Protein AF-H1KYT9-F1 (afdb_monomer)

Secondary structure (DSSP, 8-state):
-HHHH-GGGS-S-----S---BBTT--B-HHHHHHHHHT------TTBS-THHHHHHHHHHHHT---

Solvent-accessible surface area (backbone atoms only — not comparable to full-atom values): 4377 Å² total; per-residue (Å²): 88,50,90,78,69,31,75,88,63,49,74,93,74,86,84,90,70,97,53,75,48,26,30,78,85,67,50,70,46,60,69,58,54,52,29,61,76,70,71,45,86,80,70,94,61,87,63,49,64,49,68,68,28,53,55,52,52,51,47,54,58,60,74,60,60,90,122

Organism: NCBI:txid647171

Radius of gyration: 13.78 Å; Cα contacts (8 Å, |Δi|>4): 50; chains: 1; bounding box: 31×21×33 Å

Nearest PDB structures (foldseek):
  8w0h-assembly1_B  TM=9.172E-01  e=4.075E-04  Candida albicans
  5vpv-assembly1_A  TM=8.703E-01  e=1.709E-03  Cryptococcus neoformans H99
  5gxd-assembly1_A  TM=8.682E-01  e=1.960E-03  Dinoroseobacter shibae DFL 12 = DSM 16493
  2p20-assembly1_A  TM=8.829E-01  e=1.830E-03  Salmonella enterica subsp. enterica serovar Typhimurium
  8w0c-assembly1_B  TM=8.466E-01  e=1.301E-03  Candida albicans

InterPro domains:
  IPR025110 AMP-binding enzyme, C-terminal domain [PF13193] (2-27)
  IPR045851 AMP-binding enzyme domain superfamily [G3DSA:3.30.300.30] (1-63)

Mean predicted aligned error: 5.85 Å

pLDDT: mean 83.85, std 9.23, range [40.97, 93.81]

Foldseek 3Di:
DCVPPNPVPD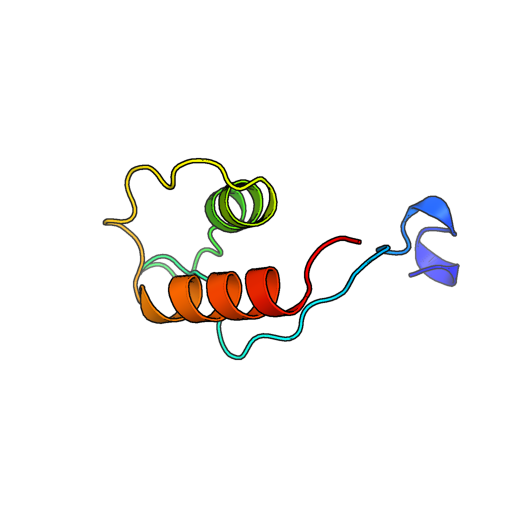DPDDDDAPDAFAFPVRDGPVVLVVCLLVVHDDDDPVRTPDCVRSVRSNVRSVVVPDD

Structure (mmCIF, N/CA/C/O backbone):
data_AF-H1KYT9-F1
#
_entry.id   AF-H1KYT9-F1
#
loop_
_atom_site.group_PDB
_atom_site.id
_atom_site.type_symbol
_atom_site.label_atom_id
_atom_site.label_alt_id
_atom_site.label_comp_id
_atom_site.label_asym_id
_atom_site.label_entity_id
_atom_site.label_seq_id
_atom_site.pdbx_PDB_ins_code
_atom_site.Cartn_x
_atom_site.Cartn_y
_atom_site.Cartn_z
_atom_site.occupancy
_atom_site.B_iso_or_equiv
_atom_site.auth_seq_id
_atom_site.auth_comp_id
_atom_site.auth_asym_id
_atom_site.auth_atom_id
_atom_site.pdbx_PDB_model_num
ATOM 1 N N . MET A 1 1 ? 14.033 4.003 -13.293 1.00 76.06 1 MET A N 1
ATOM 2 C CA . MET A 1 1 ? 13.629 2.640 -12.858 1.00 76.06 1 MET A CA 1
ATOM 3 C C . MET A 1 1 ? 13.985 1.585 -13.897 1.00 76.06 1 MET A C 1
ATOM 5 O O . MET A 1 1 ? 14.785 0.727 -13.568 1.00 76.06 1 MET A O 1
ATOM 9 N N . ARG A 1 2 ? 13.514 1.684 -15.152 1.00 85.25 2 ARG A N 1
ATOM 10 C CA . ARG A 1 2 ? 13.945 0.774 -16.235 1.00 85.25 2 ARG A CA 1
ATOM 11 C C . ARG A 1 2 ? 15.457 0.795 -16.479 1.00 85.25 2 ARG A C 1
ATOM 13 O O . ARG A 1 2 ? 16.061 -0.256 -16.620 1.00 85.25 2 ARG A O 1
ATOM 20 N N . GLU A 1 3 ? 16.056 1.981 -16.477 1.00 90.56 3 GLU A N 1
ATOM 21 C CA . GLU A 1 3 ? 17.505 2.152 -16.666 1.00 90.56 3 GLU A CA 1
ATOM 22 C C . GLU A 1 3 ? 18.322 1.786 -15.418 1.00 90.56 3 GLU A C 1
ATOM 24 O O . GLU A 1 3 ? 19.478 1.406 -15.524 1.00 90.56 3 GLU A O 1
ATOM 29 N N . THR A 1 4 ? 17.719 1.875 -14.228 1.00 92.81 4 THR A N 1
ATOM 30 C CA . THR A 1 4 ? 18.421 1.723 -12.940 1.00 92.81 4 THR A CA 1
ATOM 31 C C . THR A 1 4 ? 18.299 0.314 -12.350 1.00 92.81 4 THR A C 1
ATOM 33 O O . THR A 1 4 ? 19.253 -0.195 -11.781 1.00 92.81 4 THR A O 1
ATOM 36 N N . LEU A 1 5 ? 17.120 -0.311 -12.460 1.00 90.69 5 LEU A N 1
ATOM 37 C CA . LEU A 1 5 ? 16.793 -1.642 -11.924 1.00 90.69 5 LEU A CA 1
ATOM 38 C C . LEU A 1 5 ? 16.419 -2.658 -13.020 1.00 90.69 5 LEU A C 1
ATOM 40 O O . LEU A 1 5 ? 16.228 -3.835 -12.725 1.00 90.69 5 LEU A O 1
ATOM 44 N N . GLY A 1 6 ? 16.300 -2.226 -14.277 1.00 93.81 6 GLY A N 1
ATOM 45 C CA . GLY A 1 6 ? 15.903 -3.083 -15.390 1.00 93.81 6 GLY A CA 1
ATOM 46 C C . GLY A 1 6 ? 14.389 -3.119 -15.652 1.00 93.81 6 GLY A C 1
ATOM 47 O O . GLY A 1 6 ? 13.588 -2.557 -14.901 1.00 93.81 6 GLY A O 1
ATOM 48 N N . P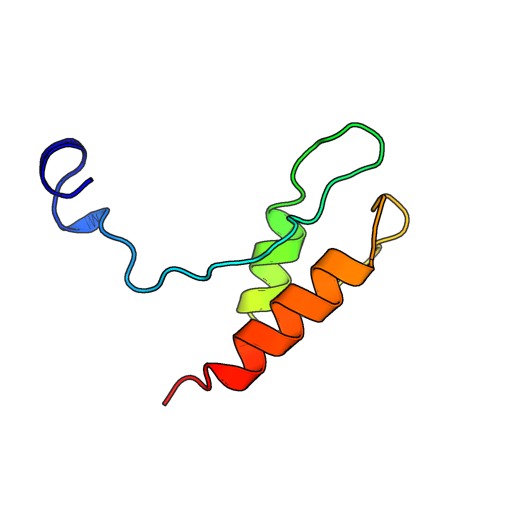RO A 1 7 ? 13.971 -3.778 -16.748 1.00 91.19 7 PRO A N 1
ATOM 49 C CA . PRO A 1 7 ? 12.578 -3.805 -17.199 1.00 91.19 7 PRO A CA 1
ATOM 50 C C . PRO A 1 7 ? 11.629 -4.559 -16.260 1.00 91.19 7 PRO A C 1
ATOM 52 O O . PRO A 1 7 ? 10.457 -4.211 -16.201 1.00 91.19 7 PRO A O 1
ATOM 55 N N . ILE A 1 8 ? 12.123 -5.543 -15.502 1.00 91.38 8 ILE A N 1
ATOM 56 C CA . ILE A 1 8 ? 11.307 -6.332 -14.564 1.00 91.38 8 ILE A CA 1
ATOM 57 C C . ILE A 1 8 ? 10.832 -5.523 -13.348 1.00 91.38 8 ILE A C 1
ATOM 59 O O . ILE A 1 8 ? 9.817 -5.848 -12.745 1.00 91.38 8 ILE A O 1
ATOM 63 N N . ALA A 1 9 ? 11.553 -4.457 -12.992 1.00 92.06 9 ALA A N 1
ATOM 64 C CA . ALA A 1 9 ? 11.243 -3.614 -11.841 1.00 92.06 9 ALA A CA 1
ATOM 65 C C . ALA A 1 9 ? 10.291 -2.458 -12.179 1.00 92.06 9 ALA A C 1
ATOM 67 O O . ALA A 1 9 ? 10.011 -1.622 -11.321 1.00 92.06 9 ALA A O 1
ATOM 68 N N . VAL A 1 10 ? 9.837 -2.358 -13.430 1.00 91.25 10 VAL A N 1
ATOM 69 C CA . VAL A 1 10 ? 8.897 -1.315 -13.835 1.00 91.25 10 VAL A CA 1
ATOM 70 C C . VAL A 1 10 ? 7.516 -1.673 -13.272 1.00 91.25 10 VAL A C 1
ATOM 72 O O . VAL A 1 10 ? 7.001 -2.745 -13.593 1.00 91.25 10 VAL A O 1
ATOM 75 N N . PRO A 1 11 ? 6.911 -0.822 -12.424 1.00 90.50 11 PRO A N 1
ATOM 76 C CA . PRO A 1 11 ? 5.582 -1.081 -11.891 1.00 90.50 11 PRO A CA 1
ATOM 77 C C . PRO A 1 11 ? 4.563 -1.094 -13.030 1.00 90.50 11 PRO A C 1
ATOM 79 O O . PRO A 1 11 ? 4.600 -0.237 -13.910 1.00 90.50 11 PRO A O 1
ATOM 82 N N . GLN A 1 12 ? 3.644 -2.058 -12.997 1.00 88.56 12 GLN A N 1
ATOM 83 C CA . GLN A 1 12 ? 2.556 -2.132 -13.975 1.00 88.56 12 GLN A CA 1
ATOM 84 C C . GLN A 1 12 ? 1.529 -1.013 -13.773 1.00 88.56 12 GLN A C 1
ATOM 86 O O . GLN A 1 12 ? 0.949 -0.531 -14.738 1.00 88.56 12 GLN A O 1
ATOM 91 N N . MET A 1 13 ? 1.322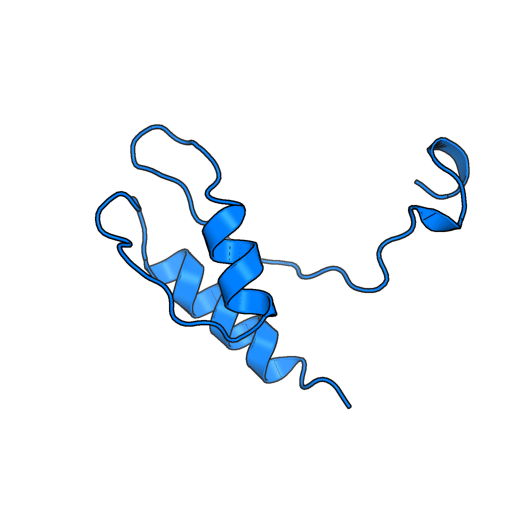 -0.591 -12.522 1.00 85.94 13 MET A N 1
ATOM 92 C CA . MET A 1 13 ? 0.346 0.426 -12.136 1.00 85.94 13 MET A CA 1
ATOM 93 C C . MET A 1 13 ? 0.942 1.386 -11.110 1.00 85.94 13 MET A C 1
ATOM 95 O O . MET A 1 13 ? 1.736 0.987 -10.253 1.00 85.94 13 MET A O 1
ATOM 99 N N . ILE A 1 14 ? 0.545 2.654 -11.204 1.00 88.06 14 ILE A N 1
ATOM 100 C CA . ILE A 1 14 ? 0.928 3.723 -10.281 1.00 88.06 14 ILE A CA 1
ATOM 101 C C . ILE A 1 14 ? -0.341 4.491 -9.919 1.00 88.06 14 ILE A C 1
ATOM 103 O O . ILE A 1 14 ? -1.014 5.012 -10.803 1.00 8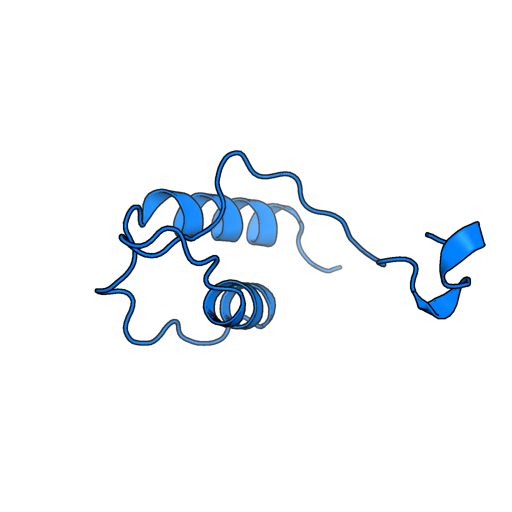8.06 14 ILE A O 1
ATOM 107 N N . PHE A 1 15 ? -0.634 4.575 -8.623 1.00 86.62 15 PHE A N 1
ATOM 108 C CA . PHE A 1 15 ? -1.773 5.316 -8.088 1.00 86.62 15 PHE A CA 1
ATOM 109 C C . PHE A 1 15 ? -1.278 6.581 -7.393 1.00 86.62 15 PHE A C 1
ATOM 111 O O . PHE A 1 15 ? -0.342 6.527 -6.589 1.00 86.62 15 PHE A O 1
ATOM 118 N N . PHE A 1 16 ? -1.907 7.712 -7.700 1.00 88.38 16 PHE A N 1
ATOM 119 C CA . PHE A 1 16 ? -1.631 8.987 -7.048 1.00 88.38 16 PHE A CA 1
ATOM 120 C C . PHE A 1 16 ? -2.678 9.225 -5.968 1.00 88.38 16 PHE A C 1
ATOM 122 O O . PHE A 1 16 ? -3.869 9.161 -6.237 1.00 88.38 16 PHE A O 1
ATOM 129 N N . VAL A 1 17 ? -2.226 9.487 -4.745 1.00 87.69 17 VAL A N 1
ATOM 130 C CA . VAL A 1 17 ? -3.095 9.703 -3.580 1.00 87.69 17 VAL A CA 1
ATOM 131 C C . VAL A 1 17 ? -2.583 10.889 -2.779 1.00 87.69 17 VAL A C 1
ATOM 133 O O . VAL A 1 17 ? -1.373 11.133 -2.746 1.00 87.69 17 VAL A O 1
ATOM 136 N N . ASN A 1 18 ? -3.478 11.627 -2.121 1.00 88.62 18 ASN A N 1
ATOM 137 C CA . ASN A 1 18 ? -3.081 12.806 -1.350 1.00 88.62 18 ASN A CA 1
ATOM 138 C C . ASN A 1 18 ? -2.374 12.426 -0.044 1.00 88.62 18 ASN A C 1
ATOM 140 O O . ASN A 1 18 ? -1.472 13.136 0.412 1.00 88.62 18 ASN A O 1
ATOM 144 N N . LYS A 1 19 ? -2.761 11.298 0.562 1.00 87.44 19 LYS A N 1
ATOM 145 C CA . LYS A 1 19 ? -2.182 10.814 1.818 1.00 87.44 19 LYS A CA 1
ATOM 146 C C . LYS A 1 19 ? -1.909 9.316 1.798 1.00 87.44 19 LYS A C 1
ATOM 148 O O . LYS A 1 19 ? -2.627 8.521 1.204 1.00 87.44 19 LYS A O 1
ATOM 153 N N . LEU A 1 20 ? -0.851 8.929 2.511 1.00 88.62 20 LEU A N 1
ATOM 154 C CA . LEU A 1 20 ? -0.517 7.531 2.773 1.00 88.62 20 LEU A CA 1
ATOM 155 C C . LEU A 1 20 ? -0.925 7.155 4.201 1.00 88.62 20 LEU A C 1
ATOM 157 O O . LEU A 1 20 ? -0.728 7.969 5.106 1.00 88.62 20 LEU A O 1
ATOM 161 N N . PRO A 1 21 ? -1.382 5.912 4.439 1.00 89.19 21 PRO A N 1
ATOM 162 C CA . PRO A 1 21 ? -1.718 5.436 5.770 1.00 89.19 21 PRO A CA 1
ATOM 163 C C . PRO A 1 21 ? -0.450 5.383 6.623 1.00 89.19 21 PRO A C 1
ATOM 165 O O . PRO A 1 21 ? 0.481 4.605 6.366 1.00 89.19 21 PRO A O 1
ATOM 168 N N . LYS A 1 22 ? -0.416 6.239 7.642 1.00 91.06 22 LYS A N 1
ATOM 169 C CA . LYS A 1 22 ? 0.679 6.351 8.604 1.00 91.06 22 LYS A CA 1
ATOM 170 C C . L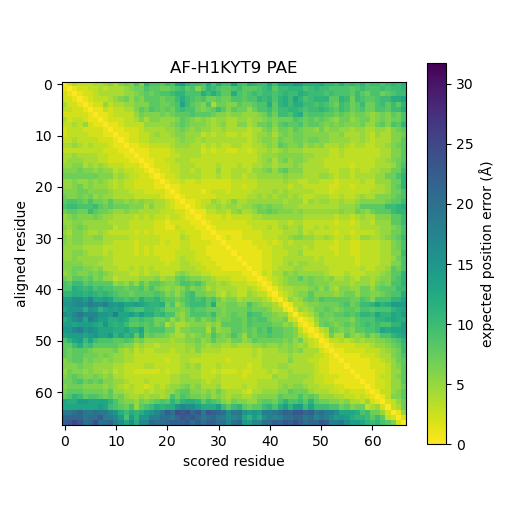YS A 1 22 ? 0.173 6.064 10.014 1.00 91.06 22 LYS A C 1
ATOM 172 O O . LYS A 1 22 ? -0.970 6.365 10.356 1.00 91.06 22 LYS A O 1
ATOM 177 N N . THR A 1 23 ? 1.036 5.468 10.831 1.00 89.31 23 THR A N 1
ATOM 178 C CA . THR A 1 23 ? 0.821 5.388 12.281 1.00 89.31 23 THR A CA 1
ATOM 179 C C . THR A 1 23 ? 1.010 6.761 12.917 1.00 89.31 23 THR A C 1
ATOM 181 O O . THR A 1 23 ? 1.680 7.613 12.339 1.00 89.31 23 THR A O 1
ATOM 184 N N . ARG A 1 24 ? 0.562 6.928 14.168 1.00 85.19 24 ARG A N 1
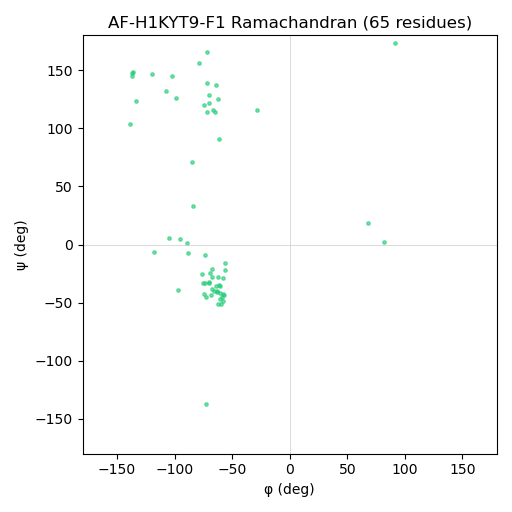ATOM 185 C CA . ARG A 1 24 ? 0.858 8.124 14.992 1.00 85.19 24 ARG A CA 1
ATOM 186 C C . ARG A 1 24 ? 2.357 8.417 15.182 1.00 85.19 24 ARG A C 1
ATOM 188 O O . ARG A 1 24 ? 2.740 9.489 15.625 1.00 85.19 24 ARG A O 1
ATOM 195 N N . SER A 1 25 ? 3.217 7.441 14.889 1.00 85.00 25 SER A N 1
ATOM 196 C CA . SER A 1 25 ? 4.681 7.572 14.892 1.00 85.00 25 SER A CA 1
ATOM 197 C C . SER A 1 25 ? 5.275 7.880 13.509 1.00 85.00 25 SER A C 1
ATOM 199 O O . SER A 1 25 ? 6.492 7.889 13.350 1.00 85.00 25 SER A O 1
ATOM 201 N N . GLY A 1 26 ? 4.437 8.085 12.489 1.00 87.50 26 GLY A N 1
ATOM 202 C CA . GLY A 1 26 ? 4.840 8.411 11.121 1.00 87.50 26 GLY A CA 1
ATOM 203 C C . GLY A 1 26 ? 5.252 7.216 10.254 1.00 87.50 26 GLY A C 1
ATOM 204 O O . GLY A 1 26 ? 5.620 7.402 9.091 1.00 87.50 26 GLY A O 1
ATOM 205 N N . LYS A 1 27 ? 5.180 5.978 10.764 1.00 89.94 27 LYS A N 1
ATOM 206 C CA . LYS A 1 27 ? 5.516 4.778 9.983 1.00 89.94 27 LYS A CA 1
ATOM 207 C C . LYS A 1 27 ? 4.455 4.539 8.913 1.00 89.94 27 LYS A C 1
ATOM 209 O O . LYS A 1 27 ? 3.274 4.417 9.223 1.00 89.94 27 LYS A O 1
ATOM 214 N N . ILE A 1 28 ? 4.889 4.372 7.664 1.00 90.62 28 ILE A N 1
ATOM 215 C CA . ILE A 1 28 ? 4.002 3.991 6.558 1.00 90.62 28 ILE A CA 1
ATOM 216 C C . ILE A 1 28 ? 3.552 2.539 6.748 1.00 90.62 28 ILE A C 1
ATOM 218 O O . ILE A 1 28 ? 4.371 1.611 6.774 1.00 90.62 28 ILE A O 1
ATOM 222 N N . MET A 1 29 ? 2.241 2.325 6.833 1.00 90.50 29 MET A N 1
ATOM 223 C CA . MET A 1 29 ? 1.646 1.005 7.026 1.00 90.50 29 MET A CA 1
ATOM 224 C C . MET A 1 29 ? 1.472 0.272 5.693 1.00 90.50 29 MET A C 1
ATOM 226 O O . MET A 1 29 ? 0.365 0.042 5.214 1.00 90.50 29 MET A O 1
ATOM 230 N N . ARG A 1 30 ? 2.590 -0.157 5.096 1.00 91.12 30 ARG A N 1
ATOM 231 C CA . ARG A 1 30 ? 2.588 -0.891 3.813 1.00 91.12 30 ARG A CA 1
ATOM 232 C C . ARG A 1 30 ? 1.769 -2.190 3.839 1.00 91.12 30 ARG A C 1
ATOM 234 O O . ARG A 1 30 ? 1.237 -2.588 2.812 1.00 91.12 30 ARG A O 1
ATOM 241 N N . GLY A 1 31 ? 1.642 -2.839 4.999 1.00 89.50 31 GLY A N 1
ATOM 242 C CA . GLY A 1 31 ? 0.807 -4.037 5.148 1.00 89.50 31 GLY A CA 1
ATOM 243 C C . GLY A 1 31 ? -0.683 -3.763 4.919 1.00 89.50 31 GLY A C 1
ATOM 244 O O . GLY A 1 31 ? -1.361 -4.580 4.308 1.00 89.50 31 GLY A O 1
ATOM 245 N N . VAL A 1 32 ? -1.168 -2.590 5.337 1.00 88.31 32 VAL A N 1
ATOM 246 C CA . VAL A 1 32 ? -2.552 -2.145 5.100 1.00 88.31 32 VAL A CA 1
ATOM 247 C C . VAL A 1 32 ? -2.762 -1.879 3.611 1.00 88.31 32 VAL A C 1
ATOM 249 O O . VAL A 1 32 ? -3.738 -2.356 3.047 1.00 88.31 32 VAL A O 1
ATOM 252 N N . LEU A 1 33 ? -1.799 -1.223 2.951 1.00 88.81 33 LEU A N 1
ATOM 253 C CA . LEU A 1 33 ? -1.826 -1.015 1.496 1.00 88.81 33 LEU A CA 1
ATOM 254 C C . LEU A 1 33 ? -1.916 -2.336 0.723 1.00 88.81 33 LEU A C 1
ATOM 256 O O . LEU A 1 33 ? -2.709 -2.448 -0.204 1.00 88.81 33 LEU A O 1
ATOM 260 N N . LYS A 1 34 ? -1.139 -3.351 1.123 1.00 89.25 34 LYS A N 1
ATOM 261 C CA . LYS A 1 34 ? -1.192 -4.674 0.488 1.00 89.25 34 LYS A CA 1
ATOM 262 C C . LYS A 1 34 ? -2.584 -5.298 0.612 1.00 89.25 34 LYS A C 1
ATOM 264 O O . LYS A 1 34 ? -3.120 -5.759 -0.385 1.00 89.25 34 LYS A O 1
ATOM 269 N N . LYS A 1 35 ? -3.171 -5.273 1.811 1.00 89.31 35 LYS A N 1
ATOM 270 C CA . LYS A 1 35 ? -4.518 -5.809 2.051 1.00 89.31 35 LYS A CA 1
ATOM 271 C C . LYS A 1 35 ? -5.596 -5.061 1.268 1.00 89.31 35 LYS A C 1
ATOM 273 O O . LYS A 1 35 ? -6.464 -5.706 0.697 1.00 89.31 35 LYS A O 1
ATOM 278 N N . LEU A 1 36 ? -5.494 -3.731 1.188 1.00 87.06 36 LEU A N 1
ATOM 279 C CA . LEU A 1 36 ? -6.397 -2.892 0.395 1.00 87.06 36 LEU A CA 1
ATOM 280 C C . LEU A 1 36 ? -6.395 -3.285 -1.082 1.00 87.06 36 LEU A C 1
ATOM 282 O O . LEU A 1 36 ? -7.459 -3.475 -1.658 1.0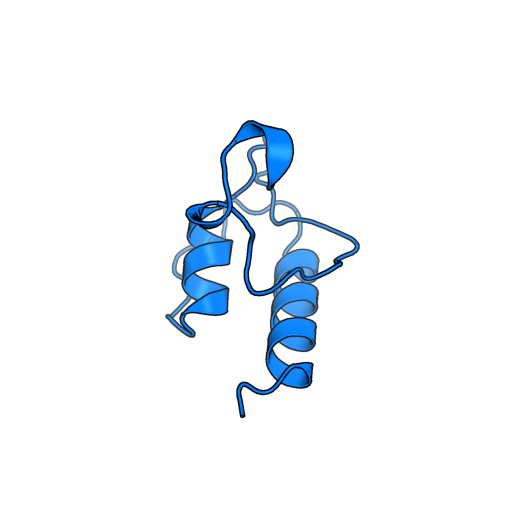0 87.06 36 LEU A O 1
ATOM 286 N N . ILE A 1 37 ? -5.208 -3.439 -1.672 1.00 86.50 37 ILE A N 1
ATOM 287 C CA . ILE A 1 37 ? -5.059 -3.824 -3.082 1.00 86.50 37 ILE A CA 1
ATOM 288 C C . ILE A 1 37 ? -5.544 -5.262 -3.313 1.00 86.50 37 ILE A C 1
ATOM 290 O O . ILE A 1 37 ? -6.182 -5.533 -4.322 1.00 86.50 37 ILE A O 1
ATOM 294 N N . SER A 1 38 ? -5.276 -6.175 -2.375 1.00 86.19 38 SER A N 1
ATOM 295 C CA . SER A 1 38 ? -5.746 -7.565 -2.448 1.00 86.19 38 SER A CA 1
ATOM 296 C C . SER A 1 38 ? -7.249 -7.736 -2.175 1.00 86.19 38 SER A C 1
ATOM 298 O O . SER A 1 38 ? -7.759 -8.841 -2.336 1.00 86.19 38 SER A O 1
ATOM 300 N N . GLY A 1 39 ? -7.958 -6.694 -1.721 1.00 82.88 39 GLY A N 1
ATOM 301 C CA . GLY A 1 39 ? -9.356 -6.798 -1.288 1.00 82.88 39 GLY A CA 1
ATOM 302 C C . GLY A 1 39 ? -9.562 -7.621 -0.006 1.00 82.88 39 GLY A C 1
ATOM 303 O O . GLY A 1 39 ? -10.670 -8.080 0.255 1.00 82.88 39 GLY A O 1
ATOM 304 N N . GLU A 1 40 ? -8.509 -7.825 0.789 1.00 85.00 40 GLU A N 1
ATOM 305 C CA . GLU A 1 40 ? -8.568 -8.560 2.057 1.00 85.00 40 GLU A CA 1
ATOM 306 C C . GLU A 1 40 ? -9.133 -7.693 3.190 1.00 85.00 40 GLU A C 1
ATOM 308 O O . GLU A 1 40 ? -9.006 -6.465 3.191 1.00 85.00 40 GLU A O 1
ATOM 313 N N . GLU A 1 41 ? -9.690 -8.339 4.220 1.00 82.06 41 GLU A N 1
ATOM 314 C CA . GLU A 1 41 ? -10.160 -7.633 5.409 1.00 82.06 41 GLU A CA 1
ATOM 315 C C . GLU A 1 41 ? -9.014 -6.910 6.134 1.00 82.06 41 GLU A C 1
ATOM 317 O O . GLU A 1 41 ? -7.977 -7.474 6.529 1.00 82.06 41 GLU A O 1
ATOM 322 N N . LEU A 1 42 ? -9.228 -5.610 6.324 1.00 79.75 42 LEU A N 1
ATOM 323 C CA . LEU A 1 42 ? -8.379 -4.761 7.137 1.00 79.75 42 LEU A CA 1
ATOM 324 C C . LEU A 1 42 ? -8.634 -5.154 8.591 1.00 79.75 42 LEU A C 1
ATOM 326 O O . LEU A 1 42 ? -9.748 -5.027 9.084 1.00 79.75 42 LEU A O 1
ATOM 330 N N . GLY A 1 43 ? -7.609 -5.706 9.241 1.00 76.25 43 GLY A N 1
ATOM 331 C CA . GLY A 1 43 ? -7.678 -6.092 10.650 1.00 76.25 43 GLY A CA 1
ATOM 332 C C . GLY A 1 43 ? -7.663 -4.865 11.562 1.00 76.25 43 GLY A C 1
ATOM 333 O O . GLY A 1 43 ? -8.286 -3.850 11.279 1.00 76.25 43 GLY A O 1
ATOM 334 N N . ASP A 1 44 ? -6.905 -4.926 12.653 1.00 73.56 44 ASP A N 1
ATOM 335 C CA . ASP A 1 44 ? -6.835 -3.802 13.586 1.00 73.56 44 ASP A CA 1
ATOM 336 C C . ASP A 1 44 ? -6.148 -2.562 12.964 1.00 73.56 44 ASP A C 1
ATOM 338 O O . ASP A 1 44 ? -4.961 -2.583 12.623 1.00 73.56 44 ASP A O 1
ATOM 342 N N . LEU A 1 45 ? -6.918 -1.478 12.815 1.00 74.00 45 LEU A N 1
ATOM 343 C CA . LEU A 1 45 ? -6.489 -0.169 12.306 1.00 74.00 45 LEU A CA 1
ATOM 344 C C . LEU A 1 45 ? -6.353 0.881 13.421 1.00 74.00 45 LEU A C 1
ATOM 346 O O . LEU A 1 45 ? -6.074 2.043 13.136 1.00 74.00 45 LEU A O 1
ATOM 350 N N . SER A 1 46 ? -6.503 0.500 14.693 1.00 70.25 46 SER A N 1
ATOM 351 C CA . SER A 1 46 ? -6.499 1.418 15.847 1.00 70.25 46 SER A CA 1
ATOM 352 C C . SER A 1 46 ? -5.241 2.289 15.977 1.00 70.25 46 SER A C 1
ATOM 354 O O . SER A 1 46 ? -5.267 3.344 16.611 1.00 70.25 46 SER A O 1
ATOM 356 N N . THR A 1 47 ? -4.128 1.869 15.368 1.00 75.31 47 THR A N 1
ATOM 357 C CA . THR A 1 47 ? -2.838 2.579 15.420 1.00 75.31 47 THR A CA 1
ATOM 358 C C . THR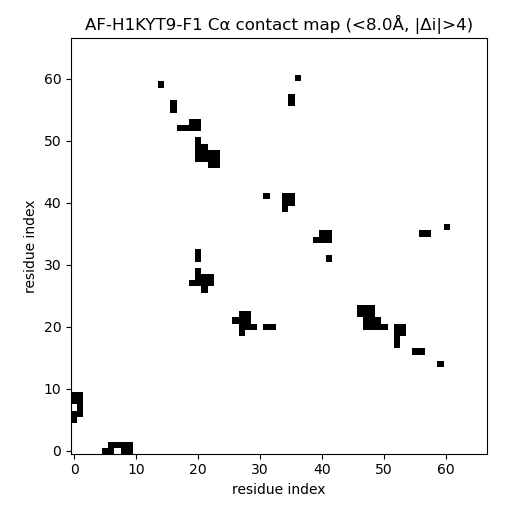 A 1 47 ? -2.671 3.627 14.309 1.00 75.31 47 THR A C 1
ATOM 360 O O . THR A 1 47 ? -1.688 4.378 14.309 1.00 75.31 47 THR A O 1
ATOM 363 N N . ILE A 1 48 ? -3.603 3.692 13.354 1.00 79.62 48 ILE A N 1
ATOM 364 C CA . ILE A 1 48 ? -3.572 4.680 12.275 1.00 79.62 48 ILE A CA 1
ATOM 365 C C . ILE A 1 48 ? -3.911 6.065 12.815 1.00 79.62 48 ILE A C 1
ATOM 367 O O . ILE A 1 48 ? -4.772 6.239 13.675 1.00 79.62 48 ILE A O 1
ATOM 371 N N . GLU A 1 49 ? -3.173 7.055 12.323 1.00 76.69 49 GLU A N 1
ATOM 372 C CA . GLU A 1 49 ? -3.398 8.456 12.671 1.00 76.69 49 GLU A CA 1
ATOM 373 C C . GLU A 1 49 ? -4.637 9.017 11.966 1.00 76.69 49 GLU A C 1
ATOM 375 O O . GLU A 1 49 ? -5.444 9.698 12.592 1.00 76.69 49 GLU A O 1
ATOM 380 N N . ASP A 1 50 ? -4.806 8.689 10.683 1.00 78.25 50 ASP A N 1
ATOM 381 C CA . ASP A 1 50 ? -5.856 9.237 9.829 1.00 78.25 50 ASP A CA 1
ATOM 382 C C . ASP A 1 50 ? -6.485 8.152 8.938 1.00 78.25 50 ASP A C 1
ATOM 384 O O . ASP A 1 50 ? -5.907 7.733 7.928 1.00 78.25 50 ASP A O 1
ATOM 388 N N . ASN A 1 51 ? -7.690 7.708 9.312 1.00 80.12 51 ASN A N 1
ATOM 389 C CA . ASN A 1 51 ? -8.449 6.710 8.554 1.00 80.12 51 ASN A CA 1
ATOM 390 C C . ASN A 1 51 ? -8.926 7.232 7.191 1.00 80.12 51 ASN A C 1
ATOM 392 O O . ASN A 1 51 ? -9.124 6.425 6.288 1.00 80.12 51 ASN A O 1
ATOM 396 N N . THR A 1 52 ? -9.016 8.554 6.989 1.00 83.81 52 THR A N 1
ATOM 397 C CA . THR A 1 52 ? -9.468 9.120 5.703 1.00 83.81 52 THR A CA 1
ATOM 398 C C . THR A 1 52 ? -8.538 8.753 4.546 1.00 83.81 52 THR A C 1
ATOM 400 O O . THR A 1 52 ? -8.990 8.583 3.416 1.00 83.81 52 THR A O 1
ATOM 403 N N . SER A 1 53 ? -7.253 8.527 4.843 1.00 85.06 53 SER A N 1
ATOM 404 C CA . SER A 1 53 ? -6.266 8.070 3.857 1.00 85.06 53 SER A CA 1
ATOM 405 C C . SER A 1 53 ? -6.636 6.700 3.277 1.00 85.06 53 SER A C 1
ATOM 407 O O . SER A 1 53 ? -6.374 6.423 2.112 1.00 85.06 53 SER A O 1
ATOM 409 N N . ILE A 1 54 ? -7.224 5.818 4.092 1.00 86.56 54 ILE A N 1
ATOM 410 C CA . ILE A 1 54 ? -7.607 4.468 3.666 1.00 86.56 54 ILE A CA 1
ATOM 411 C C . ILE A 1 54 ? -8.819 4.522 2.742 1.00 86.56 54 ILE A C 1
ATOM 413 O O . ILE A 1 54 ? -8.822 3.851 1.711 1.00 86.56 54 ILE A O 1
ATOM 417 N N . ASP A 1 55 ? -9.825 5.314 3.105 1.00 86.94 55 ASP A N 1
ATOM 418 C CA . ASP A 1 55 ? -11.041 5.468 2.308 1.00 86.94 55 ASP A CA 1
ATOM 419 C C . ASP A 1 55 ? -10.739 6.087 0.938 1.00 86.94 55 ASP A C 1
ATOM 421 O O . ASP A 1 55 ? -11.261 5.617 -0.072 1.00 86.94 55 ASP A O 1
ATOM 425 N N . GLU A 1 56 ? -9.840 7.076 0.885 1.00 87.12 56 GLU A N 1
ATOM 426 C CA . GLU A 1 56 ? -9.362 7.673 -0.367 1.00 87.12 56 GLU A CA 1
ATOM 427 C C . GLU A 1 56 ? -8.703 6.623 -1.272 1.00 87.12 56 GLU A C 1
ATOM 429 O O . GLU A 1 56 ? -9.095 6.464 -2.426 1.00 87.12 56 GLU A O 1
ATOM 434 N N . ILE A 1 57 ? -7.755 5.848 -0.733 1.00 88.25 57 ILE A N 1
ATOM 435 C CA . ILE A 1 57 ? -7.077 4.783 -1.485 1.00 88.25 57 ILE A CA 1
ATOM 436 C C . ILE A 1 57 ? -8.080 3.734 -1.970 1.00 88.25 57 ILE A C 1
ATOM 438 O O . ILE A 1 57 ? -7.983 3.263 -3.099 1.00 88.25 57 ILE A O 1
ATOM 442 N N . LYS A 1 58 ? -9.044 3.351 -1.128 1.00 85.62 58 LYS A N 1
ATOM 443 C CA . LYS A 1 58 ? -10.055 2.351 -1.478 1.00 85.62 58 LYS A CA 1
ATOM 444 C C . LYS A 1 58 ? -10.970 2.842 -2.597 1.00 85.62 58 LYS A C 1
ATOM 446 O O . LYS A 1 58 ? -11.304 2.057 -3.482 1.00 85.62 58 LYS A O 1
ATOM 451 N N . LYS A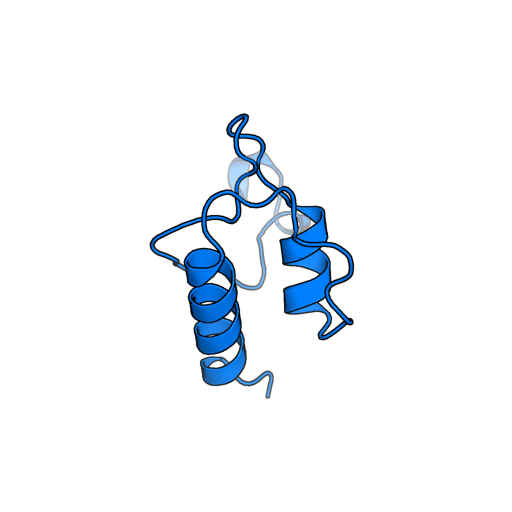 1 59 ? -11.348 4.121 -2.565 1.00 85.69 59 LYS A N 1
ATOM 452 C CA . LYS A 1 59 ? -12.129 4.759 -3.624 1.00 85.69 59 LYS A CA 1
ATOM 453 C C . LYS A 1 59 ? -11.360 4.747 -4.943 1.00 85.69 59 LYS A C 1
ATOM 455 O O . LYS A 1 59 ? -11.879 4.224 -5.925 1.00 85.69 59 LYS A O 1
ATOM 460 N N . GLU A 1 60 ? -10.109 5.201 -4.929 1.00 85.50 60 GLU A N 1
ATOM 461 C CA . GLU A 1 60 ? -9.269 5.223 -6.129 1.00 85.50 60 GLU A CA 1
ATOM 462 C C . GLU A 1 60 ? -9.097 3.805 -6.703 1.00 85.50 60 GLU A C 1
ATOM 464 O O . GLU A 1 60 ? -9.311 3.574 -7.887 1.00 85.50 60 GLU A O 1
ATOM 469 N N . LEU A 1 61 ? -8.829 2.805 -5.855 1.00 83.44 61 LEU A N 1
ATOM 470 C CA . LEU A 1 61 ? -8.747 1.403 -6.283 1.00 83.44 61 LEU A CA 1
ATOM 471 C C . LEU A 1 61 ? -10.055 0.878 -6.895 1.00 83.44 61 LEU A C 1
ATOM 473 O O . LEU A 1 61 ? -10.008 0.061 -7.812 1.00 83.44 61 LEU A O 1
ATOM 477 N N . SER A 1 62 ? -11.215 1.314 -6.395 1.00 80.12 62 SER A N 1
ATOM 478 C CA . SER A 1 62 ? -12.515 0.905 -6.940 1.00 80.12 62 SER A CA 1
ATOM 479 C C . SER A 1 62 ? -12.858 1.585 -8.265 1.00 80.12 62 SER A C 1
ATOM 481 O O . SER A 1 62 ? -13.488 0.959 -9.118 1.00 80.12 62 SER A O 1
ATOM 483 N N . ASP A 1 63 ? -12.424 2.834 -8.445 1.00 75.62 63 ASP A N 1
ATOM 484 C CA . ASP A 1 63 ? -12.631 3.603 -9.672 1.00 75.62 63 ASP A CA 1
ATOM 485 C C . ASP A 1 63 ? -11.779 3.028 -10.819 1.00 75.62 63 ASP A C 1
ATOM 487 O O . ASP A 1 63 ? -12.225 2.961 -11.963 1.00 75.62 63 ASP A O 1
ATOM 491 N N . PHE A 1 64 ? -10.597 2.498 -10.498 1.00 69.88 64 PHE A N 1
ATOM 492 C CA . PHE A 1 64 ? -9.676 1.852 -11.437 1.00 69.88 64 PHE A CA 1
ATOM 493 C C . PHE A 1 64 ? -9.988 0.369 -11.710 1.00 69.88 64 PHE A C 1
ATOM 495 O O . PHE A 1 64 ? -9.052 -0.400 -11.921 1.00 69.88 64 PHE A O 1
ATOM 502 N N . LYS A 1 65 ? -11.273 -0.040 -11.697 1.00 54.72 65 LYS A N 1
ATOM 503 C CA . LYS A 1 65 ? -11.730 -1.430 -11.930 1.00 54.72 65 LYS A CA 1
ATOM 504 C C . LYS A 1 65 ? -10.771 -2.210 -12.837 1.00 54.72 65 LYS A C 1
ATOM 506 O O . LYS A 1 65 ? -10.600 -1.864 -14.001 1.00 54.72 65 LYS A O 1
ATOM 511 N N . PHE A 1 66 ? -10.171 -3.253 -12.266 1.00 55.38 66 PHE A N 1
ATOM 512 C CA . PHE A 1 66 ? -9.359 -4.239 -12.970 1.00 55.38 66 PHE A CA 1
ATOM 513 C C . PHE A 1 66 ? -10.242 -4.944 -14.019 1.00 55.38 66 PHE A C 1
ATOM 515 O O . PHE A 1 66 ? -10.935 -5.903 -13.681 1.00 55.38 66 PHE A O 1
ATOM 522 N N . GLU A 1 67 ? -10.291 -4.428 -15.248 1.00 40.97 67 GLU A N 1
ATOM 523 C CA . GLU A 1 67 ? -10.708 -5.190 -16.438 1.00 40.97 67 GLU A CA 1
ATOM 524 C C . GLU A 1 67 ? -9.552 -6.047 -16.963 1.00 40.97 67 GLU A C 1
ATOM 526 O O . GLU A 1 67 ? -8.390 -5.573 -16.941 1.00 40.97 67 GLU A O 1
#

Sequence (67 aa):
MRETLGPIAVPQMIFFVNKLPKTRSGKIMRGVLKKLISGEELGDLSTIEDNTSIDEIKKELSDFKFE